Protein AF-A0A959WLM7-F1 (afdb_monomer_lite)

Secondary structure (DSSP, 8-state):
-PPPHHHHHHHHHHHHT--TTTHHHHHHHHHHHHHTS-TTSHHHHHHHHHHHHHHHHHTT----TT----

Radius of gyration: 13.16 Å; chains: 1; bounding box: 28×19×45 Å

Foldseek 3Di:
DDDDPVLVVVLVVCLVPDAQVCLVVSLVSLVVVLVVDDCPDPSNVVSVVSNVVSVCRNVVPPPDPPPDDD

Structure (mmCIF, N/CA/C/O backbone):
data_AF-A0A959WLM7-F1
#
_entry.id   AF-A0A959WLM7-F1
#
loop_
_atom_site.group_PDB
_atom_site.id
_atom_site.type_symbol
_atom_site.label_atom_id
_atom_site.label_alt_id
_atom_site.label_comp_id
_atom_site.label_asym_id
_atom_site.label_entity_id
_atom_site.label_seq_id
_atom_site.pdbx_PDB_ins_code
_atom_site.Cartn_x
_atom_site.Cartn_y
_atom_site.Cartn_z
_atom_site.occupancy
_atom_site.B_iso_or_equiv
_atom_site.auth_seq_id
_atom_site.auth_comp_id
_atom_site.auth_asym_id
_atom_site.auth_atom_id
_atom_site.pdbx_PDB_model_num
ATOM 1 N N . MET A 1 1 ? -11.702 -0.786 11.583 1.00 63.75 1 MET A N 1
ATOM 2 C CA . MET A 1 1 ? -11.494 0.613 12.026 1.00 63.75 1 MET A CA 1
ATOM 3 C C . MET A 1 1 ? -11.087 1.392 10.793 1.00 63.75 1 MET A C 1
ATOM 5 O O . MET A 1 1 ? -10.228 0.889 10.082 1.00 63.75 1 MET A O 1
ATOM 9 N N . PRO A 1 2 ? -11.682 2.565 10.525 1.00 74.75 2 PRO A N 1
ATOM 10 C CA . PRO A 1 2 ? -11.351 3.323 9.328 1.00 74.75 2 PRO A CA 1
ATOM 11 C C . PRO A 1 2 ? -9.907 3.819 9.403 1.00 74.75 2 PRO A C 1
ATOM 13 O O . PRO A 1 2 ? -9.469 4.321 10.438 1.00 74.75 2 PRO A O 1
ATOM 16 N N . LEU A 1 3 ? -9.184 3.706 8.293 1.00 83.19 3 LEU A N 1
ATOM 17 C CA . LEU A 1 3 ? -7.818 4.209 8.195 1.00 83.19 3 LEU A CA 1
ATOM 18 C C . LEU A 1 3 ? -7.778 5.727 8.394 1.00 83.19 3 LEU A C 1
ATOM 20 O O . LEU A 1 3 ? -8.630 6.462 7.879 1.00 83.19 3 LEU A O 1
ATOM 24 N N . GLU A 1 4 ? -6.745 6.215 9.074 1.00 90.25 4 GLU A N 1
ATOM 25 C CA . GLU A 1 4 ? -6.536 7.651 9.198 1.00 90.25 4 GLU A CA 1
ATOM 26 C C . GLU A 1 4 ? -6.300 8.290 7.828 1.00 90.25 4 GLU A C 1
ATOM 28 O O . GLU A 1 4 ? -5.576 7.773 6.973 1.00 90.25 4 GLU A O 1
ATOM 33 N N . ARG A 1 5 ? -6.901 9.464 7.612 1.00 88.56 5 ARG A N 1
ATOM 34 C CA . ARG A 1 5 ? -6.821 10.177 6.331 1.00 88.56 5 ARG A CA 1
ATOM 35 C C . ARG A 1 5 ? -5.376 10.470 5.910 1.00 88.56 5 ARG A C 1
ATOM 37 O O . ARG A 1 5 ? -5.088 10.422 4.716 1.00 88.56 5 ARG A O 1
ATOM 44 N N . ALA A 1 6 ? -4.499 10.766 6.870 1.00 88.75 6 ALA A N 1
ATOM 45 C CA . ALA A 1 6 ? -3.083 11.017 6.614 1.00 88.75 6 ALA A CA 1
ATOM 46 C C . ALA A 1 6 ? -2.399 9.781 6.010 1.00 88.75 6 ALA A C 1
ATOM 48 O O . ALA A 1 6 ? -1.823 9.873 4.929 1.00 88.75 6 ALA A O 1
ATOM 49 N N . VAL A 1 7 ? -2.586 8.612 6.631 1.00 89.75 7 VAL A N 1
ATOM 50 C CA . VAL A 1 7 ? -2.025 7.335 6.162 1.00 89.75 7 VAL A CA 1
ATOM 51 C C . VAL A 1 7 ? -2.562 6.967 4.778 1.00 89.75 7 VAL A C 1
ATOM 53 O O . VAL A 1 7 ? -1.803 6.545 3.910 1.00 89.75 7 VAL A O 1
ATOM 56 N N . LYS A 1 8 ? -3.857 7.198 4.514 1.00 89.12 8 LYS A N 1
ATOM 57 C CA . LYS A 1 8 ? -4.430 6.979 3.172 1.00 89.12 8 LYS A CA 1
ATOM 58 C C . LYS A 1 8 ? -3.762 7.839 2.105 1.00 89.12 8 LYS A C 1
ATOM 60 O O . LYS A 1 8 ? -3.529 7.352 1.001 1.00 89.12 8 LYS A O 1
ATOM 65 N N . SER A 1 9 ? -3.524 9.116 2.407 1.00 91.62 9 SER A N 1
ATOM 66 C CA . SER A 1 9 ? -2.886 10.038 1.464 1.00 91.62 9 SER A CA 1
ATOM 67 C C . SER A 1 9 ? -1.448 9.617 1.194 1.00 91.62 9 SER A C 1
ATOM 69 O O . SER A 1 9 ? -1.068 9.476 0.040 1.00 91.62 9 SER A O 1
ATOM 71 N N . GLU A 1 10 ? -0.688 9.328 2.250 1.00 93.31 10 GLU A N 1
ATOM 72 C CA . GLU A 1 10 ? 0.708 8.912 2.130 1.00 93.31 10 GLU A CA 1
ATOM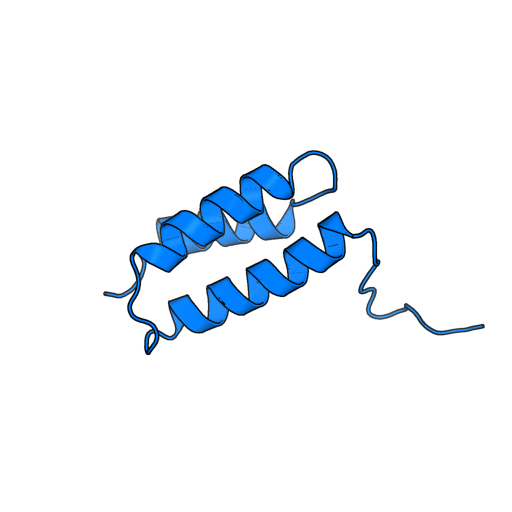 73 C C . GLU A 1 10 ? 0.851 7.605 1.340 1.00 93.31 10 GLU A C 1
ATOM 75 O O . GLU A 1 10 ? 1.670 7.519 0.426 1.00 93.31 10 GLU A O 1
ATOM 80 N N . LEU A 1 11 ? 0.027 6.593 1.639 1.00 93.56 11 LEU A N 1
ATOM 81 C CA . LEU A 1 11 ? 0.040 5.339 0.884 1.00 93.56 11 LEU A CA 1
ATOM 82 C C . LEU A 1 11 ? -0.342 5.557 -0.578 1.00 93.56 11 LEU A C 1
ATOM 84 O O . LEU A 1 11 ? 0.293 4.987 -1.458 1.00 93.56 11 LEU A O 1
ATOM 88 N N . ARG A 1 12 ? -1.341 6.402 -0.855 1.00 94.12 12 ARG A N 1
ATOM 89 C CA . ARG A 1 12 ? -1.724 6.729 -2.232 1.00 94.12 12 ARG A CA 1
ATOM 90 C C . ARG A 1 12 ? -0.560 7.355 -2.998 1.00 94.12 12 ARG A C 1
ATOM 92 O O . ARG A 1 12 ? -0.338 6.988 -4.153 1.00 94.12 12 ARG A O 1
ATOM 99 N N . ASP A 1 13 ? 0.159 8.283 -2.378 1.00 94.38 13 ASP A N 1
ATOM 100 C CA . ASP A 1 13 ? 1.297 8.956 -3.004 1.00 94.38 13 ASP A CA 1
ATOM 101 C C . ASP A 1 13 ? 2.437 7.959 -3.261 1.00 94.38 13 ASP A C 1
ATOM 103 O O . ASP A 1 13 ? 2.968 7.911 -4.371 1.00 94.38 13 ASP A O 1
ATOM 107 N N . LYS A 1 14 ? 2.735 7.074 -2.296 1.00 92.81 14 LYS A N 1
ATOM 108 C CA . LYS A 1 14 ? 3.713 5.983 -2.464 1.00 92.81 14 LYS A CA 1
ATOM 109 C C . LYS A 1 14 ? 3.343 5.035 -3.604 1.00 92.81 14 LYS A C 1
ATOM 111 O O . LYS A 1 14 ? 4.195 4.736 -4.432 1.00 92.81 14 LYS A O 1
ATOM 116 N N . VAL A 1 15 ? 2.083 4.599 -3.674 1.00 93.38 15 VAL A N 1
ATOM 117 C CA . VAL A 1 15 ? 1.576 3.736 -4.755 1.00 93.38 15 VAL A CA 1
ATOM 118 C C . VAL A 1 15 ? 1.684 4.440 -6.108 1.00 93.38 15 VAL A C 1
ATOM 120 O O . VAL A 1 15 ? 2.110 3.833 -7.083 1.00 93.38 15 VAL A O 1
ATOM 123 N N . SER A 1 16 ? 1.364 5.735 -6.169 1.00 93.50 16 SER A N 1
ATOM 124 C CA . SER A 1 16 ? 1.420 6.515 -7.415 1.00 93.50 16 SER A CA 1
ATOM 125 C C . SER A 1 16 ? 2.850 6.731 -7.926 1.00 93.50 16 SER A C 1
ATOM 127 O O . SER A 1 16 ? 3.051 6.898 -9.126 1.00 93.50 16 SER A O 1
ATOM 129 N N . LEU A 1 17 ? 3.837 6.737 -7.025 1.00 93.06 17 LEU A N 1
ATOM 130 C CA . LEU A 1 17 ? 5.264 6.882 -7.334 1.00 93.06 17 LEU A CA 1
ATOM 131 C C . LEU A 1 17 ? 6.008 5.536 -7.388 1.00 93.06 17 LEU A C 1
ATOM 133 O O . LEU A 1 17 ? 7.238 5.516 -7.521 1.00 93.06 17 LEU A O 1
ATOM 137 N N . ALA A 1 18 ? 5.290 4.418 -7.261 1.00 94.12 18 ALA A N 1
ATOM 138 C CA . ALA A 1 18 ? 5.889 3.097 -7.264 1.00 94.12 18 ALA A CA 1
ATOM 139 C C . ALA A 1 18 ? 6.496 2.771 -8.635 1.00 94.12 18 ALA A C 1
ATOM 141 O O . ALA A 1 18 ? 5.904 2.993 -9.691 1.00 94.12 18 ALA A O 1
ATOM 142 N N . ASN A 1 19 ? 7.700 2.221 -8.610 1.00 91.94 19 ASN A N 1
ATOM 143 C CA . ASN A 1 19 ? 8.468 1.797 -9.767 1.00 91.94 19 ASN A CA 1
ATOM 144 C C . ASN A 1 19 ? 9.258 0.530 -9.414 1.00 91.94 19 ASN A C 1
ATOM 146 O O . ASN A 1 19 ? 9.288 0.098 -8.265 1.00 91.94 19 ASN A O 1
ATOM 150 N N . LYS A 1 20 ? 9.929 -0.073 -10.396 1.00 89.19 20 LYS A N 1
ATOM 151 C CA . LYS A 1 20 ? 10.627 -1.356 -10.210 1.00 89.19 20 LYS A CA 1
ATOM 152 C C . LYS A 1 20 ? 11.684 -1.358 -9.099 1.00 89.19 20 LYS A C 1
ATOM 154 O O . LYS A 1 20 ? 11.981 -2.424 -8.579 1.00 89.19 20 LYS A O 1
ATOM 159 N N . GLU A 1 21 ? 12.246 -0.206 -8.742 1.00 92.31 21 GLU A N 1
ATOM 160 C CA . GLU A 1 21 ? 13.281 -0.106 -7.708 1.00 92.31 21 GLU A CA 1
ATOM 161 C C . GLU A 1 21 ? 12.696 -0.104 -6.291 1.00 92.31 21 GLU A C 1
ATOM 163 O O . GLU A 1 21 ? 13.361 -0.537 -5.354 1.00 92.31 21 GLU A O 1
ATOM 168 N N . ASN A 1 22 ? 11.460 0.380 -6.118 1.00 93.25 22 ASN A N 1
ATOM 169 C CA . ASN A 1 22 ? 10.844 0.557 -4.799 1.00 93.25 22 ASN A CA 1
ATOM 170 C C . ASN A 1 22 ? 9.534 -0.223 -4.597 1.00 93.25 22 ASN A C 1
ATOM 172 O O . ASN A 1 22 ? 9.017 -0.241 -3.479 1.00 93.25 22 ASN A O 1
ATOM 176 N N . VAL A 1 23 ? 9.006 -0.879 -5.636 1.00 93.81 23 VAL A N 1
ATOM 177 C CA . VAL A 1 23 ? 7.690 -1.536 -5.624 1.00 93.81 23 VAL A CA 1
ATOM 178 C C . VAL A 1 23 ? 7.554 -2.566 -4.504 1.00 93.81 23 VAL A C 1
ATOM 180 O O . VAL A 1 23 ? 6.526 -2.589 -3.838 1.00 93.81 23 VAL A O 1
ATOM 183 N N . ASP A 1 24 ? 8.601 -3.340 -4.207 1.00 94.00 24 ASP A N 1
ATOM 184 C CA . ASP A 1 24 ? 8.578 -4.320 -3.114 1.00 94.00 24 ASP A CA 1
ATOM 185 C C . ASP A 1 24 ? 8.408 -3.661 -1.735 1.00 94.00 24 ASP A C 1
ATOM 187 O O . ASP A 1 24 ? 7.666 -4.157 -0.886 1.00 94.00 24 ASP A O 1
ATOM 191 N N . SER A 1 25 ? 9.039 -2.503 -1.524 1.00 95.12 25 SER A N 1
ATOM 192 C CA . SER A 1 25 ? 8.903 -1.726 -0.284 1.00 95.12 25 SER A CA 1
ATOM 193 C C . SER A 1 25 ? 7.504 -1.115 -0.149 1.00 95.12 25 SER A C 1
ATOM 195 O O . SER A 1 25 ? 6.905 -1.112 0.934 1.00 95.12 25 SER A O 1
ATOM 197 N N . VAL A 1 26 ? 6.935 -0.648 -1.266 1.00 95.19 26 VAL A N 1
ATOM 198 C CA . VAL A 1 26 ? 5.560 -0.131 -1.299 1.00 95.19 26 VAL A CA 1
ATOM 199 C C . VAL A 1 26 ? 4.553 -1.256 -1.032 1.00 95.19 26 VAL A C 1
ATOM 201 O O . VAL A 1 26 ? 3.649 -1.068 -0.218 1.00 95.19 26 VAL A O 1
ATOM 204 N N . ILE A 1 27 ? 4.737 -2.438 -1.633 1.00 95.50 27 ILE A N 1
ATOM 205 C CA . ILE A 1 27 ? 3.916 -3.636 -1.386 1.00 95.50 27 ILE A CA 1
ATOM 206 C C . ILE A 1 27 ? 3.944 -4.016 0.096 1.00 95.50 27 ILE A C 1
ATOM 208 O O . ILE A 1 27 ? 2.882 -4.236 0.684 1.00 95.50 27 ILE A O 1
ATOM 212 N N . ALA A 1 28 ? 5.127 -4.052 0.715 1.00 96.06 28 ALA A N 1
ATOM 213 C CA . ALA A 1 28 ? 5.263 -4.348 2.140 1.00 96.06 28 ALA A CA 1
ATOM 214 C C . ALA A 1 28 ? 4.473 -3.346 2.998 1.00 96.06 28 ALA A C 1
ATOM 216 O O . ALA A 1 28 ? 3.638 -3.753 3.804 1.00 96.06 28 ALA A O 1
ATOM 217 N N . SER A 1 29 ? 4.636 -2.045 2.737 1.00 94.75 29 SER A N 1
ATOM 218 C CA . SER A 1 29 ? 3.931 -0.979 3.468 1.00 94.75 29 SER A CA 1
ATOM 219 C C . SER A 1 29 ? 2.405 -1.094 3.351 1.00 94.75 29 SER A C 1
ATOM 221 O O . SER A 1 29 ? 1.680 -0.962 4.336 1.00 94.75 29 SER A O 1
ATOM 223 N N . VAL A 1 30 ? 1.896 -1.349 2.141 1.00 95.25 30 VAL A N 1
ATOM 224 C CA . VAL A 1 30 ? 0.454 -1.512 1.900 1.00 95.25 30 VAL A CA 1
ATOM 225 C C . VAL A 1 30 ? -0.069 -2.782 2.575 1.00 95.25 30 VAL A C 1
ATOM 227 O O . VAL A 1 30 ? -1.156 -2.761 3.150 1.00 95.25 30 VAL A O 1
ATOM 230 N N . THR A 1 31 ? 0.705 -3.868 2.550 1.00 95.38 31 THR A N 1
ATOM 231 C CA . THR A 1 31 ? 0.339 -5.150 3.171 1.00 95.38 31 THR A CA 1
ATOM 232 C C . THR A 1 31 ? 0.261 -5.040 4.691 1.00 95.38 31 THR A C 1
ATOM 234 O O . THR A 1 31 ? -0.718 -5.500 5.277 1.00 95.38 31 THR A O 1
ATOM 237 N N . GLU A 1 32 ? 1.243 -4.395 5.324 1.00 94.81 32 GLU A N 1
ATOM 238 C CA . GLU A 1 32 ? 1.257 -4.154 6.771 1.00 94.81 32 GLU A CA 1
ATOM 239 C C . GLU A 1 32 ? 0.036 -3.350 7.209 1.00 94.81 32 GLU A C 1
ATOM 241 O O . GLU A 1 32 ? -0.677 -3.746 8.130 1.00 94.81 32 GLU A O 1
ATOM 246 N N . VAL A 1 33 ? -0.264 -2.259 6.501 1.00 93.25 33 VAL A N 1
ATOM 247 C CA . VAL A 1 33 ? -1.434 -1.440 6.815 1.00 93.25 33 VAL A CA 1
ATOM 248 C C . VAL A 1 33 ? -2.725 -2.225 6.585 1.00 93.25 33 VAL A C 1
ATOM 250 O O . VAL A 1 33 ? -3.614 -2.191 7.438 1.00 93.25 33 VAL A O 1
ATOM 253 N N . ARG A 1 34 ? -2.828 -2.986 5.489 1.00 94.12 34 ARG A N 1
ATOM 254 C CA . ARG A 1 34 ? -4.004 -3.821 5.206 1.00 94.12 34 ARG A CA 1
ATOM 255 C C . ARG A 1 34 ? -4.239 -4.867 6.295 1.00 94.12 34 ARG A C 1
ATOM 257 O O . ARG A 1 34 ? -5.389 -5.105 6.643 1.00 94.12 34 ARG A O 1
ATOM 264 N N . ALA A 1 35 ? -3.181 -5.451 6.858 1.00 93.19 35 ALA A N 1
ATOM 265 C CA . ALA A 1 35 ? -3.279 -6.452 7.922 1.00 93.19 35 ALA A CA 1
ATOM 266 C C . ALA A 1 35 ? -3.904 -5.911 9.223 1.00 93.19 35 ALA A C 1
ATOM 268 O O . ALA A 1 35 ? -4.388 -6.692 10.038 1.00 93.19 35 ALA A O 1
ATOM 269 N N . THR A 1 36 ? -3.927 -4.588 9.418 1.00 92.12 36 THR A N 1
ATOM 270 C CA . THR A 1 36 ? -4.584 -3.950 10.576 1.00 92.12 36 THR A CA 1
ATOM 271 C C . THR A 1 36 ? -6.084 -3.704 10.381 1.00 92.12 36 THR A C 1
ATOM 273 O O . THR A 1 36 ? -6.773 -3.287 11.315 1.00 92.12 36 THR A O 1
ATOM 276 N N . LEU A 1 37 ? -6.602 -3.945 9.174 1.00 90.31 37 LEU A N 1
ATOM 277 C CA . LEU A 1 37 ? -7.994 -3.707 8.809 1.00 90.31 37 LEU A CA 1
ATOM 278 C C . LEU A 1 37 ? -8.794 -5.007 8.825 1.00 90.31 37 LEU A C 1
ATOM 280 O O . LEU A 1 37 ? -8.262 -6.091 8.599 1.00 90.31 37 LEU A O 1
ATOM 284 N N . ALA A 1 38 ? -10.099 -4.876 9.046 1.00 90.31 38 ALA A N 1
ATOM 285 C CA . ALA A 1 38 ? -11.023 -5.985 8.871 1.00 90.31 38 ALA A CA 1
ATOM 286 C C . ALA A 1 38 ? -11.273 -6.229 7.373 1.00 90.31 38 ALA A C 1
ATOM 288 O O . ALA A 1 38 ? -11.266 -5.285 6.583 1.00 90.31 38 ALA A O 1
ATOM 289 N N . GLU A 1 39 ? -11.501 -7.482 6.981 1.00 88.31 39 GLU A N 1
ATOM 290 C CA . GLU A 1 39 ? -11.683 -7.863 5.570 1.00 88.31 39 GLU A CA 1
ATOM 291 C C . GLU A 1 39 ? -12.949 -7.262 4.933 1.00 88.31 39 GLU A C 1
ATOM 293 O O . GLU A 1 39 ? -13.015 -7.097 3.716 1.00 88.31 39 GLU A O 1
ATOM 298 N N . ASP A 1 40 ? -13.942 -6.898 5.747 1.00 90.62 40 ASP A N 1
ATOM 299 C CA . ASP A 1 40 ? -15.170 -6.216 5.330 1.00 90.62 40 ASP A CA 1
ATOM 300 C C . ASP A 1 40 ? -15.013 -4.685 5.223 1.00 90.62 40 ASP A C 1
ATOM 302 O O . ASP A 1 40 ? -15.934 -3.988 4.783 1.00 90.62 40 ASP A O 1
ATOM 306 N N . ASP A 1 41 ? -13.847 -4.141 5.589 1.00 91.38 41 ASP A N 1
ATOM 307 C CA . ASP A 1 41 ? -13.560 -2.716 5.486 1.00 91.38 41 ASP A CA 1
ATOM 308 C C . ASP A 1 41 ? -13.356 -2.302 4.016 1.00 91.38 41 ASP A C 1
ATOM 310 O O . ASP A 1 41 ? -12.651 -2.938 3.228 1.00 91.38 41 ASP A O 1
ATOM 314 N N . LYS A 1 42 ? -13.937 -1.164 3.628 1.00 89.62 42 LYS A N 1
ATOM 315 C CA . LYS A 1 42 ? -13.771 -0.606 2.276 1.00 89.62 42 LYS A CA 1
ATOM 316 C C . LYS A 1 42 ? -12.313 -0.270 1.972 1.00 89.62 42 LYS A C 1
ATOM 318 O O . LYS A 1 42 ? -11.893 -0.347 0.816 1.00 89.62 42 LYS A O 1
ATOM 323 N N . ASP A 1 43 ? -11.556 0.126 2.991 1.00 92.12 43 ASP A N 1
ATOM 324 C CA . ASP A 1 43 ? -10.135 0.395 2.846 1.00 92.12 43 ASP A CA 1
ATOM 325 C C . ASP A 1 43 ? -9.355 -0.904 2.612 1.00 92.12 43 ASP A C 1
ATOM 327 O O . ASP A 1 43 ? -8.447 -0.898 1.787 1.00 92.12 43 ASP A O 1
ATOM 331 N N . TYR A 1 44 ? -9.754 -2.030 3.217 1.00 92.62 44 TYR A N 1
ATOM 332 C CA . TYR A 1 44 ? -9.140 -3.336 2.946 1.00 92.62 44 TYR A CA 1
ATOM 333 C C . TYR A 1 44 ? -9.258 -3.701 1.462 1.00 92.62 44 TYR A C 1
ATOM 335 O O . TYR A 1 44 ? -8.251 -3.981 0.808 1.00 92.62 44 TYR A O 1
ATOM 343 N N . ALA A 1 45 ? -10.469 -3.610 0.901 1.00 91.75 45 ALA A N 1
ATOM 344 C CA . ALA 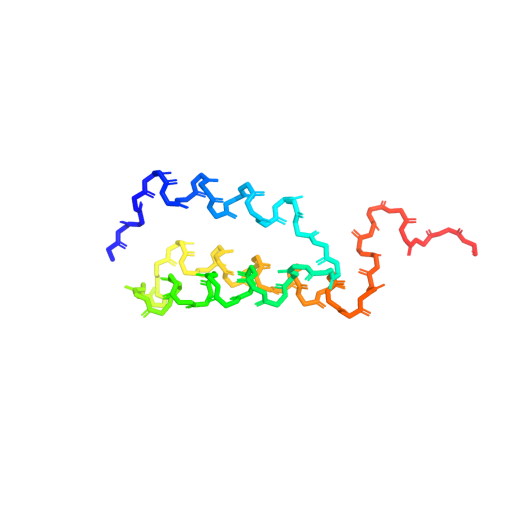A 1 45 ? -10.708 -3.876 -0.519 1.00 91.75 45 ALA A CA 1
ATOM 345 C C . ALA A 1 45 ? -9.897 -2.937 -1.433 1.00 91.75 45 ALA A C 1
ATOM 347 O O . ALA A 1 45 ? -9.329 -3.369 -2.436 1.00 91.75 45 ALA A O 1
ATOM 348 N N . ARG A 1 46 ? -9.790 -1.654 -1.065 1.00 92.62 46 ARG A N 1
ATOM 349 C CA . ARG A 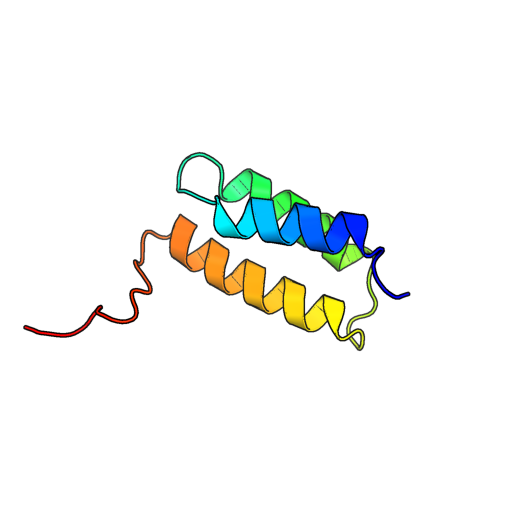1 46 ? -8.996 -0.669 -1.810 1.00 92.62 46 ARG A CA 1
ATOM 350 C C . ARG A 1 46 ? -7.502 -0.993 -1.802 1.00 92.62 46 ARG A C 1
ATOM 352 O O . ARG A 1 46 ? -6.869 -0.909 -2.851 1.00 92.62 46 ARG A O 1
ATOM 359 N N . LEU A 1 47 ? -6.944 -1.335 -0.640 1.00 94.56 47 LEU A N 1
ATOM 360 C CA . LEU A 1 47 ? -5.530 -1.692 -0.513 1.00 94.56 47 LEU A CA 1
ATOM 361 C C . LEU A 1 47 ? -5.212 -2.984 -1.272 1.00 94.56 47 LEU A C 1
ATOM 363 O O . LEU A 1 47 ? -4.141 -3.087 -1.857 1.00 94.56 47 LEU A O 1
ATOM 367 N N . THR A 1 48 ? -6.145 -3.938 -1.327 1.00 94.19 48 THR A N 1
ATOM 368 C CA . THR A 1 48 ? -6.009 -5.128 -2.180 1.00 94.19 48 THR A CA 1
ATOM 369 C C . THR A 1 48 ? -5.905 -4.761 -3.659 1.00 94.19 48 THR A C 1
ATOM 371 O O . THR A 1 48 ? -4.975 -5.223 -4.310 1.00 94.19 48 THR A O 1
ATOM 374 N N . GLY A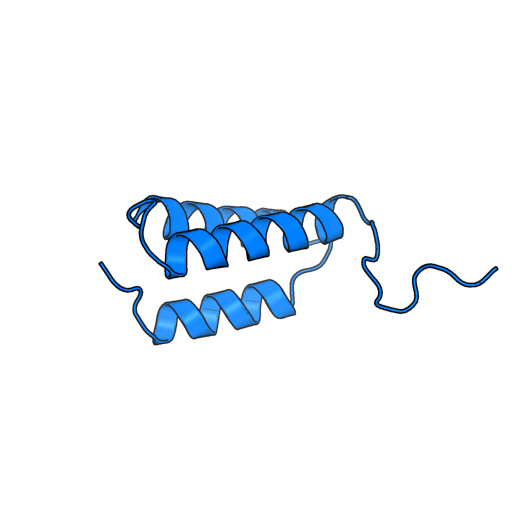 1 49 ? -6.757 -3.863 -4.168 1.00 94.00 49 GLY A N 1
ATOM 375 C CA . GLY A 1 49 ? -6.636 -3.382 -5.551 1.00 94.00 49 GLY A CA 1
ATOM 376 C C . GLY A 1 49 ? -5.297 -2.686 -5.833 1.00 94.00 49 GLY A C 1
ATOM 377 O O . GLY A 1 49 ? -4.682 -2.915 -6.867 1.00 94.00 49 GLY A O 1
ATOM 378 N N . TRP A 1 50 ? -4.779 -1.902 -4.881 1.00 95.12 50 TRP A N 1
ATOM 379 C CA . TRP A 1 50 ? -3.440 -1.314 -5.018 1.00 95.12 50 TRP A CA 1
ATOM 380 C C . TRP A 1 50 ? -2.331 -2.364 -5.067 1.00 95.12 50 TRP A C 1
ATOM 382 O O . TRP A 1 50 ? -1.377 -2.191 -5.815 1.00 95.12 50 TRP A O 1
ATOM 392 N N . LEU A 1 51 ? -2.433 -3.447 -4.295 1.00 95.19 51 LEU A N 1
ATOM 393 C CA . LEU A 1 51 ? -1.451 -4.533 -4.345 1.00 95.19 51 LEU A CA 1
ATOM 394 C C . LEU A 1 51 ? -1.453 -5.232 -5.708 1.00 95.19 51 LEU A C 1
ATOM 396 O O . LEU A 1 51 ? -0.382 -5.518 -6.231 1.00 95.19 51 LEU A O 1
ATOM 400 N N . GLU A 1 52 ? -2.621 -5.438 -6.316 1.00 93.50 52 GLU A N 1
ATOM 401 C CA . GLU A 1 52 ? -2.732 -5.985 -7.676 1.00 93.50 52 GLU A CA 1
ATOM 402 C C . GLU A 1 52 ? 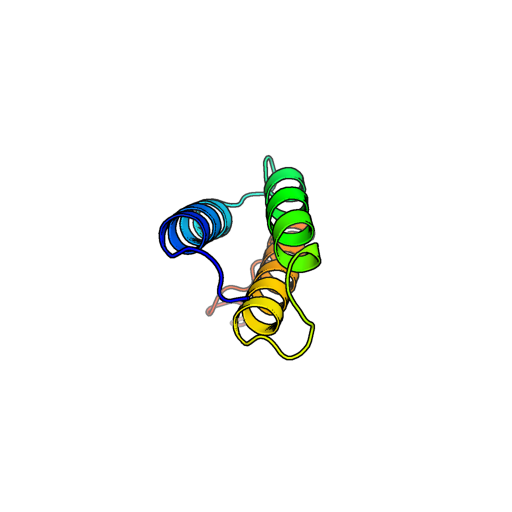-2.063 -5.068 -8.718 1.00 93.50 52 GLU A C 1
ATOM 404 O O . GLU A 1 52 ? -1.282 -5.541 -9.550 1.00 93.50 52 GLU A O 1
ATOM 409 N N . ASP A 1 53 ? -2.288 -3.752 -8.629 1.00 91.44 53 ASP A N 1
ATOM 410 C CA . ASP A 1 53 ? -1.629 -2.756 -9.487 1.00 91.44 53 ASP A CA 1
ATOM 411 C C . ASP A 1 53 ? -0.099 -2.734 -9.281 1.00 91.44 53 ASP A C 1
ATOM 413 O O . ASP A 1 53 ? 0.673 -2.578 -10.230 1.00 91.44 53 ASP A O 1
ATOM 417 N N . LEU A 1 54 ? 0.373 -2.909 -8.044 1.00 91.94 54 LEU A N 1
ATOM 418 C CA . LEU A 1 54 ? 1.805 -2.952 -7.735 1.00 91.94 54 LEU A CA 1
ATOM 419 C C . LEU A 1 54 ? 2.468 -4.241 -8.235 1.00 91.94 54 LEU A C 1
ATOM 421 O O . LEU A 1 54 ? 3.589 -4.186 -8.739 1.00 91.94 54 LEU A O 1
ATOM 425 N N . GLU A 1 55 ? 1.792 -5.389 -8.165 1.00 90.19 55 GLU A N 1
ATOM 426 C CA . GLU A 1 55 ? 2.289 -6.647 -8.743 1.00 90.19 55 GLU A CA 1
ATOM 427 C C . G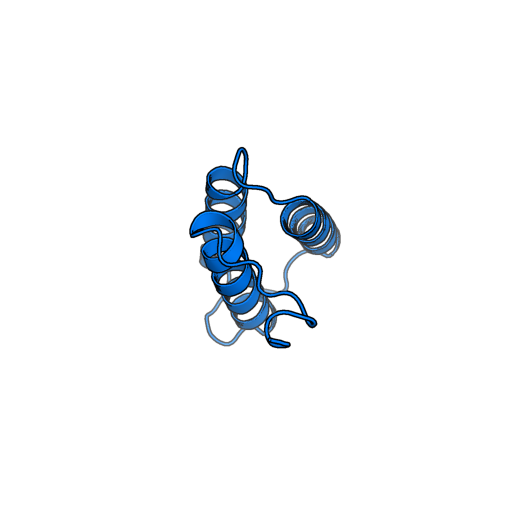LU A 1 55 ? 2.479 -6.536 -10.262 1.00 90.19 55 GLU A C 1
ATOM 429 O O . GLU A 1 55 ? 3.440 -7.059 -10.827 1.00 90.19 55 GLU A O 1
ATOM 434 N N . VAL A 1 56 ? 1.617 -5.772 -10.932 1.00 88.31 56 VAL A N 1
ATOM 435 C CA . VAL A 1 56 ? 1.769 -5.422 -12.347 1.00 88.31 56 VAL A CA 1
ATOM 436 C C . VAL A 1 56 ? 3.048 -4.604 -12.589 1.00 88.31 56 VAL A C 1
ATOM 438 O O . VAL A 1 56 ? 3.839 -4.949 -13.476 1.00 88.31 56 VAL A O 1
ATOM 441 N N . VAL A 1 57 ? 3.298 -3.570 -11.773 1.00 87.62 57 VAL A N 1
ATOM 442 C CA . VAL A 1 57 ? 4.525 -2.749 -11.835 1.00 87.62 57 VAL A CA 1
ATOM 443 C C . VAL A 1 57 ? 5.774 -3.601 -11.580 1.00 87.62 57 VAL A C 1
ATOM 445 O O . VAL A 1 57 ? 6.756 -3.492 -12.323 1.00 87.62 57 VAL A O 1
ATOM 448 N N . LYS A 1 58 ? 5.721 -4.497 -10.586 1.00 86.94 58 LYS A N 1
ATOM 449 C CA . LYS A 1 58 ? 6.789 -5.441 -10.227 1.00 86.94 58 LYS A CA 1
ATOM 450 C C . LYS A 1 58 ? 7.086 -6.435 -11.344 1.00 86.94 58 LYS A C 1
ATOM 452 O O . LYS A 1 58 ? 8.237 -6.585 -11.747 1.00 86.94 58 LYS A O 1
ATOM 457 N N . GLY A 1 59 ? 6.046 -7.054 -11.900 1.00 82.62 59 GLY A N 1
ATOM 458 C CA . GLY A 1 59 ? 6.140 -7.961 -13.044 1.00 82.62 59 GLY A CA 1
ATOM 459 C C . GLY A 1 59 ? 6.522 -7.262 -14.352 1.00 82.62 59 GLY A C 1
ATOM 460 O O . GLY A 1 59 ? 6.736 -7.925 -15.366 1.00 82.62 59 GLY A O 1
ATOM 461 N N . GLY A 1 60 ? 6.610 -5.928 -14.358 1.00 67.44 60 GLY A N 1
ATOM 462 C CA . GLY A 1 60 ? 6.953 -5.140 -15.534 1.00 67.44 60 GLY A CA 1
ATOM 463 C C . GLY A 1 60 ? 5.887 -5.166 -16.627 1.00 67.44 60 GLY A C 1
ATOM 464 O O . GLY A 1 60 ? 6.183 -4.753 -17.749 1.00 67.44 60 GLY A O 1
ATOM 465 N N . LYS A 1 61 ? 4.662 -5.617 -16.324 1.00 57.06 61 LYS A N 1
ATOM 466 C CA . LYS A 1 61 ? 3.533 -5.417 -17.227 1.00 57.06 61 LYS A CA 1
ATOM 467 C C . LYS A 1 61 ? 3.150 -3.952 -17.125 1.00 57.06 61 LYS A C 1
ATOM 469 O O . LYS A 1 61 ? 2.684 -3.479 -16.103 1.00 57.06 61 LYS A O 1
ATOM 474 N N . VAL A 1 62 ? 3.361 -3.204 -18.193 1.00 52.66 62 VAL A N 1
ATOM 475 C CA . VAL A 1 62 ? 2.770 -1.877 -18.307 1.00 52.66 62 VAL A CA 1
ATOM 476 C C . VAL A 1 62 ? 1.267 -2.100 -18.493 1.00 52.66 62 VAL A C 1
ATOM 478 O O . VAL A 1 62 ? 0.834 -2.393 -19.604 1.00 52.66 62 VAL A O 1
ATOM 481 N N . VAL A 1 63 ? 0.451 -1.987 -17.435 1.00 53.94 63 VAL A N 1
ATOM 482 C CA . VAL A 1 63 ? -1.004 -1.784 -17.600 1.00 53.94 63 VAL A CA 1
ATOM 483 C C . VAL A 1 63 ? -1.195 -0.332 -18.016 1.00 53.94 63 VAL A C 1
ATOM 485 O O . VAL A 1 63 ? -1.592 0.555 -17.268 1.00 53.94 63 VAL A O 1
ATOM 488 N N . GLY A 1 64 ? -0.794 -0.072 -19.253 1.00 45.00 64 GLY A N 1
ATOM 489 C CA . GLY A 1 64 ? -1.134 1.141 -19.949 1.00 45.00 64 GLY A CA 1
ATOM 490 C C . GLY A 1 64 ? -2.552 0.981 -20.459 1.00 45.00 64 GLY A C 1
ATOM 491 O O . GLY A 1 64 ? -2.867 0.029 -21.167 1.00 45.00 64 GLY A O 1
ATOM 492 N N . LYS A 1 65 ? -3.370 2.000 -20.233 1.00 50.75 65 LYS A N 1
ATOM 493 C CA . LYS A 1 65 ? -4.599 2.304 -20.981 1.00 50.75 65 LYS A CA 1
ATOM 494 C C . LYS A 1 65 ? -4.378 2.453 -22.516 1.00 50.75 65 LYS A C 1
ATOM 496 O O . LYS A 1 65 ? -5.260 2.923 -23.219 1.00 50.75 65 LYS A O 1
ATOM 501 N N . PHE A 1 66 ? -3.213 2.041 -23.027 1.00 53.44 66 PHE A N 1
ATOM 502 C CA . PHE A 1 66 ? -2.763 2.030 -24.422 1.00 53.44 66 PHE A CA 1
ATOM 503 C C . PHE A 1 66 ? -1.931 0.771 -24.753 1.00 53.44 66 PHE A C 1
ATOM 505 O O . PHE A 1 66 ? -1.050 0.814 -25.603 1.00 53.44 66 PHE A O 1
ATOM 512 N N . GLY A 1 67 ? -2.148 -0.340 -24.048 1.00 41.44 67 GLY A N 1
ATOM 513 C CA . GLY A 1 67 ? -1.400 -1.585 -24.237 1.00 41.44 67 GLY A CA 1
ATOM 514 C C . GLY A 1 67 ? -2.058 -2.582 -25.188 1.00 41.44 67 GLY A C 1
ATOM 515 O O . GLY A 1 67 ? -2.039 -3.760 -24.872 1.00 41.44 67 GLY A O 1
ATOM 516 N N . ASP A 1 68 ? -2.684 -2.129 -26.277 1.00 46.25 68 ASP A N 1
ATOM 517 C CA . ASP A 1 68 ? -2.978 -2.971 -27.447 1.00 46.25 68 ASP A CA 1
ATOM 518 C C . ASP A 1 68 ? -3.331 -2.069 -28.640 1.00 46.25 68 ASP A C 1
ATOM 520 O O . ASP A 1 68 ? -4.462 -1.612 -28.814 1.00 46.25 68 ASP A O 1
ATOM 524 N N . THR A 1 69 ? -2.327 -1.708 -29.433 1.00 43.88 69 THR A N 1
ATOM 525 C CA . THR A 1 69 ? -2.520 -1.406 -30.853 1.00 43.88 69 THR A CA 1
ATOM 526 C C . THR A 1 69 ? -1.233 -1.781 -31.581 1.00 43.88 69 THR A C 1
ATOM 528 O O . THR A 1 69 ? -0.239 -1.066 -31.462 1.00 43.88 69 THR A O 1
ATOM 531 N N . ALA A 1 70 ? -1.356 -2.860 -32.363 1.00 40.69 70 ALA A N 1
ATOM 532 C CA . ALA A 1 70 ? -0.448 -3.411 -33.376 1.00 40.69 70 ALA A CA 1
ATOM 533 C C . ALA A 1 70 ? 0.706 -4.307 -32.898 1.00 40.69 70 ALA A C 1
ATOM 535 O O . ALA A 1 70 ? 1.576 -3.847 -32.129 1.00 40.69 70 ALA A O 1
#

Sequence (70 aa):
MPLERAVKSELRDKVSLANKENVDSVIASVTEVRATLAEDDKDYARLTGWLEDLEVVKGGKVVGKFGDTA

pLDDT: mean 84.84, std 15.94, range [40.69, 96.06]